Protein AF-A0A7H9BQC8-F1 (afdb_monomer)

Mean predicted aligned error: 9.35 Å

Sequence (101 aa):
MIRAIAILALSASPALANPAVEEVCRDVAAVVYRGVEDGRALSSFETGADWAVGYIPTRPQSEERKMMLSAYMAGYAQGLVGGDAFAAAADFFNTCISEGA

Structure (mmCIF, N/CA/C/O backbone):
data_AF-A0A7H9BQC8-F1
#
_entry.id   AF-A0A7H9BQC8-F1
#
loop_
_atom_site.group_PDB
_atom_site.id
_atom_site.type_symbol
_atom_site.label_atom_id
_atom_site.label_alt_id
_atom_site.label_comp_id
_atom_site.label_asym_id
_atom_site.label_entity_id
_atom_site.label_seq_id
_atom_site.pdbx_PDB_ins_code
_atom_site.Cartn_x
_atom_site.Cartn_y
_atom_site.Cartn_z
_atom_site.occupancy
_atom_site.B_iso_or_equiv
_atom_site.auth_seq_id
_atom_site.auth_comp_id
_atom_site.auth_asym_id
_atom_site.auth_atom_id
_atom_site.pdbx_PDB_model_num
ATOM 1 N N . MET A 1 1 ? 45.681 -6.672 -34.317 1.00 40.09 1 MET A N 1
ATOM 2 C CA . MET A 1 1 ? 45.169 -5.304 -34.079 1.00 40.09 1 MET A CA 1
ATOM 3 C C . MET A 1 1 ? 43.847 -5.430 -33.336 1.00 40.09 1 MET A C 1
ATOM 5 O O . MET A 1 1 ? 42.845 -5.748 -33.956 1.00 40.09 1 MET A O 1
ATOM 9 N N . ILE A 1 2 ? 43.864 -5.315 -32.007 1.00 38.34 2 ILE A N 1
ATOM 10 C CA . ILE A 1 2 ? 42.684 -5.533 -31.157 1.00 38.34 2 ILE A CA 1
ATOM 11 C C . ILE A 1 2 ? 42.070 -4.160 -30.880 1.00 38.34 2 ILE A C 1
ATOM 13 O O . ILE A 1 2 ? 42.681 -3.341 -30.198 1.00 38.34 2 ILE A O 1
ATOM 17 N N . ARG A 1 3 ? 40.897 -3.879 -31.458 1.00 41.78 3 ARG A N 1
ATOM 18 C CA . ARG A 1 3 ? 40.104 -2.697 -31.105 1.00 41.78 3 ARG A CA 1
ATOM 19 C C . ARG A 1 3 ? 39.280 -3.036 -29.868 1.00 41.78 3 ARG A C 1
ATOM 21 O O . ARG A 1 3 ? 38.326 -3.800 -29.949 1.00 41.78 3 ARG A O 1
ATOM 28 N N . ALA A 1 4 ? 39.703 -2.492 -28.734 1.00 46.03 4 ALA A N 1
ATOM 29 C CA . ALA A 1 4 ? 38.977 -2.553 -27.479 1.00 46.03 4 ALA A CA 1
ATOM 30 C C . ALA A 1 4 ? 37.689 -1.724 -27.581 1.00 46.03 4 ALA A C 1
ATOM 32 O O . ALA A 1 4 ? 37.740 -0.516 -27.804 1.00 46.03 4 ALA A O 1
ATOM 33 N N . ILE A 1 5 ? 36.544 -2.375 -27.396 1.00 53.56 5 ILE A N 1
ATOM 34 C CA . ILE A 1 5 ? 35.305 -1.726 -26.972 1.00 53.56 5 ILE A CA 1
ATOM 35 C C . ILE A 1 5 ? 34.867 -2.492 -25.729 1.00 53.56 5 ILE A C 1
ATOM 37 O O . ILE A 1 5 ? 34.256 -3.550 -25.823 1.00 53.56 5 ILE A O 1
ATOM 41 N N . ALA A 1 6 ? 35.247 -1.974 -24.566 1.00 45.44 6 ALA A N 1
ATOM 42 C CA . ALA A 1 6 ? 34.645 -2.344 -23.297 1.00 45.44 6 ALA A CA 1
ATOM 43 C C . ALA A 1 6 ? 33.873 -1.115 -22.813 1.00 45.44 6 ALA A C 1
ATOM 45 O O . ALA A 1 6 ? 34.414 -0.225 -22.165 1.00 45.44 6 ALA A O 1
ATOM 46 N N . ILE A 1 7 ? 32.613 -1.044 -23.237 1.00 57.78 7 ILE A N 1
ATOM 47 C CA . ILE A 1 7 ? 31.570 -0.285 -22.549 1.00 57.78 7 ILE A CA 1
ATOM 48 C C . ILE A 1 7 ? 31.194 -1.142 -21.344 1.00 57.78 7 ILE A C 1
ATOM 50 O O . ILE A 1 7 ? 30.838 -2.291 -21.571 1.00 57.78 7 ILE A O 1
ATOM 54 N N . LEU A 1 8 ? 31.324 -0.615 -20.123 1.00 45.66 8 LEU A N 1
ATOM 55 C CA . LEU A 1 8 ? 30.747 -1.065 -18.838 1.00 45.66 8 LEU A CA 1
ATOM 56 C C . LEU A 1 8 ? 31.549 -0.332 -17.747 1.00 45.66 8 LEU A C 1
ATOM 58 O O . LEU A 1 8 ? 32.771 -0.372 -17.762 1.00 45.66 8 LEU A O 1
ATOM 62 N N . ALA A 1 9 ? 30.995 0.376 -16.780 1.00 44.44 9 ALA A N 1
ATOM 63 C CA . ALA A 1 9 ? 29.628 0.605 -16.376 1.00 44.44 9 ALA A CA 1
ATOM 64 C C . ALA A 1 9 ? 29.618 2.007 -15.752 1.00 44.44 9 ALA A C 1
ATOM 66 O O . ALA A 1 9 ? 30.577 2.386 -15.074 1.00 44.44 9 ALA A O 1
ATOM 67 N N . LEU A 1 10 ? 28.555 2.779 -15.990 1.00 43.66 10 LEU A N 1
ATOM 68 C CA . LEU A 1 10 ? 28.268 3.935 -15.149 1.00 43.66 10 LEU A CA 1
ATOM 69 C C . LEU A 1 10 ? 28.255 3.433 -13.707 1.00 43.66 10 LEU A C 1
ATOM 71 O O . LEU A 1 10 ? 27.510 2.517 -13.363 1.00 43.66 10 LEU A O 1
ATOM 75 N N . SER A 1 11 ? 29.133 4.010 -12.903 1.00 40.03 11 SER A N 1
ATOM 76 C CA . SER A 1 11 ? 29.205 3.850 -11.465 1.00 40.03 11 SER A CA 1
ATOM 77 C C . SER A 1 11 ? 27.880 4.286 -10.842 1.00 40.03 11 SER A C 1
ATOM 79 O O . SER A 1 11 ? 27.732 5.431 -10.420 1.00 40.03 11 SER A O 1
ATOM 81 N N . ALA A 1 12 ? 26.909 3.379 -10.783 1.00 42.69 12 ALA A N 1
ATOM 82 C CA . ALA A 1 12 ? 25.890 3.423 -9.754 1.00 42.69 12 ALA A CA 1
ATOM 83 C C . ALA A 1 12 ? 26.606 3.028 -8.460 1.00 42.69 12 ALA A C 1
ATOM 85 O O . ALA A 1 12 ? 26.701 1.853 -8.107 1.00 42.69 12 ALA A O 1
ATOM 86 N N . SER A 1 13 ? 27.243 4.011 -7.822 1.00 41.94 13 SER A N 1
ATOM 87 C CA . SER A 1 13 ? 27.715 3.863 -6.451 1.00 41.94 13 SER A CA 1
ATOM 88 C C . SER A 1 13 ? 26.535 3.344 -5.631 1.00 41.94 13 SER A C 1
ATOM 90 O O . SER A 1 13 ? 25.466 3.952 -5.715 1.00 41.94 13 SER A O 1
ATOM 92 N N . PRO A 1 14 ? 26.676 2.254 -4.857 1.00 48.72 14 PRO A N 1
ATOM 93 C CA . PRO A 1 14 ? 25.650 1.926 -3.892 1.00 48.72 14 PRO A CA 1
ATOM 94 C C . PRO A 1 14 ? 25.668 3.093 -2.910 1.00 48.72 14 PRO A C 1
ATOM 96 O O . PRO A 1 14 ? 26.645 3.279 -2.179 1.00 48.72 14 PRO A O 1
ATOM 99 N N . ALA A 1 15 ? 24.639 3.940 -2.953 1.00 53.97 15 ALA A N 1
ATOM 100 C CA . ALA A 1 15 ? 24.334 4.789 -1.820 1.00 53.97 15 ALA A CA 1
ATOM 101 C C . ALA A 1 15 ? 24.339 3.843 -0.616 1.00 53.97 15 ALA A C 1
ATOM 103 O O . ALA A 1 15 ? 23.655 2.820 -0.636 1.00 53.97 15 ALA A O 1
ATOM 104 N N . LEU A 1 16 ? 25.230 4.086 0.347 1.00 54.12 16 LEU A N 1
ATOM 105 C CA . LEU A 1 16 ? 25.285 3.313 1.582 1.00 54.12 16 LEU A CA 1
ATOM 106 C C . LEU A 1 16 ? 23.860 3.291 2.130 1.00 54.12 16 LEU A C 1
ATOM 108 O O . LEU A 1 16 ? 23.358 4.346 2.509 1.00 54.12 16 LEU A O 1
ATOM 112 N N . ALA A 1 17 ? 23.202 2.130 2.076 1.00 58.72 17 ALA A N 1
ATOM 113 C CA . ALA A 1 17 ? 21.816 1.986 2.486 1.00 58.72 17 ALA A CA 1
ATOM 114 C C . ALA A 1 17 ? 21.716 2.459 3.937 1.00 58.72 17 ALA A C 1
ATOM 116 O O . ALA A 1 17 ? 22.225 1.807 4.849 1.00 58.72 17 ALA A O 1
ATOM 117 N N . ASN A 1 18 ? 21.154 3.649 4.141 1.00 72.75 18 ASN A N 1
ATOM 118 C CA . ASN A 1 18 ? 20.868 4.151 5.469 1.00 72.75 18 ASN A CA 1
ATOM 119 C C . ASN A 1 18 ? 19.831 3.186 6.070 1.00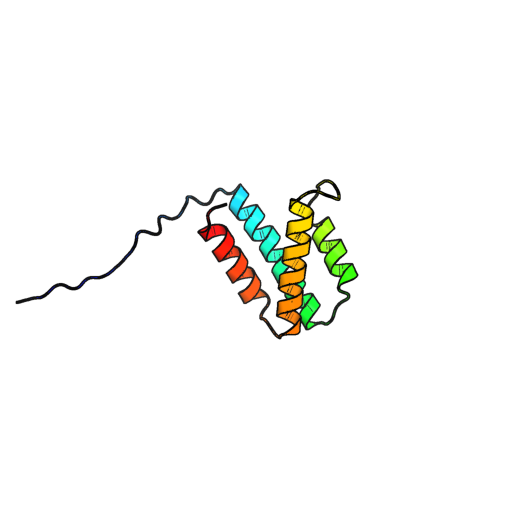 72.75 18 ASN A C 1
ATOM 121 O O . ASN A 1 18 ? 18.750 3.060 5.497 1.00 72.75 18 ASN A O 1
ATOM 125 N N . PRO A 1 19 ? 20.115 2.484 7.182 1.00 79.75 19 PRO A N 1
ATOM 126 C CA . PRO A 1 19 ? 19.199 1.469 7.703 1.00 79.75 19 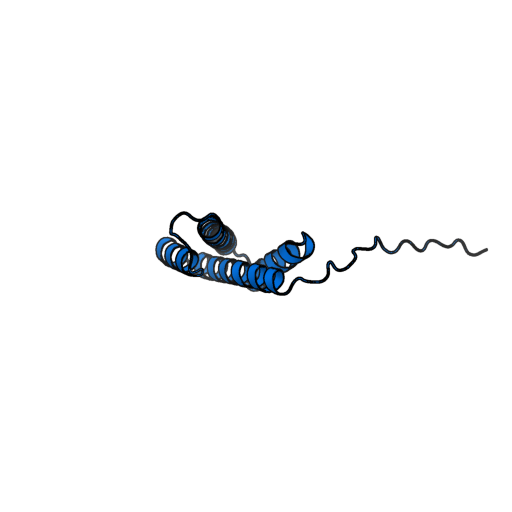PRO A CA 1
ATOM 127 C C . PRO A 1 19 ? 17.790 2.007 7.984 1.00 79.75 19 PRO A C 1
ATOM 129 O O . PRO A 1 19 ? 16.813 1.294 7.785 1.00 79.75 19 PRO A O 1
ATOM 132 N N . ALA A 1 20 ? 17.679 3.283 8.372 1.00 79.81 20 ALA A N 1
ATOM 133 C CA . ALA A 1 20 ? 16.388 3.938 8.578 1.00 79.81 20 ALA A CA 1
ATOM 134 C C . ALA A 1 20 ? 15.612 4.132 7.263 1.00 79.81 20 ALA A C 1
ATOM 136 O O . ALA A 1 20 ? 14.391 4.025 7.233 1.00 79.81 20 ALA A O 1
ATOM 137 N N . VAL A 1 21 ? 16.320 4.391 6.163 1.00 82.38 21 VAL A N 1
ATOM 138 C CA . VAL A 1 21 ? 15.736 4.493 4.820 1.00 82.38 21 VAL A CA 1
ATOM 139 C C . VAL A 1 21 ? 15.260 3.130 4.341 1.00 82.38 21 VAL A C 1
ATOM 141 O O . VAL A 1 21 ? 14.162 3.016 3.805 1.00 82.38 21 VAL A O 1
ATOM 144 N N . GLU A 1 22 ? 16.054 2.085 4.574 1.00 87.81 22 GLU A N 1
ATOM 145 C CA . GLU A 1 22 ? 15.666 0.726 4.205 1.00 87.81 22 GLU A CA 1
ATOM 146 C C . GLU A 1 22 ? 14.394 0.274 4.926 1.00 87.81 22 GLU A C 1
ATOM 148 O O . GLU A 1 22 ? 13.516 -0.321 4.300 1.00 87.81 22 GLU A O 1
ATOM 153 N N . GLU A 1 23 ? 14.272 0.590 6.216 1.00 87.19 23 GLU A N 1
ATOM 154 C CA . GLU A 1 23 ? 13.077 0.302 7.008 1.00 87.19 23 GLU A CA 1
ATOM 155 C C . GLU A 1 23 ? 11.840 0.999 6.426 1.00 87.19 23 GLU A C 1
ATOM 157 O O . GLU A 1 23 ? 10.845 0.335 6.139 1.00 87.19 23 GLU A O 1
ATOM 162 N N . VAL A 1 24 ? 11.936 2.299 6.121 1.00 86.69 24 VAL A N 1
ATOM 163 C CA . VAL A 1 24 ? 10.837 3.053 5.496 1.00 86.69 24 VAL A CA 1
ATOM 164 C C . VAL A 1 24 ? 10.469 2.478 4.126 1.00 86.69 24 VAL A C 1
ATOM 166 O O . VAL A 1 24 ? 9.293 2.238 3.856 1.00 86.69 24 VAL A O 1
ATOM 169 N N . CYS A 1 25 ? 11.450 2.206 3.262 1.00 90.75 25 CYS A N 1
ATOM 170 C CA . CYS A 1 25 ? 11.190 1.624 1.944 1.00 90.75 25 CYS A CA 1
ATOM 171 C C . CYS A 1 25 ? 10.510 0.251 2.053 1.00 90.75 25 CYS A C 1
ATOM 173 O O . CYS A 1 25 ? 9.619 -0.065 1.262 1.00 90.75 25 CYS A O 1
ATOM 175 N N . ARG A 1 26 ? 10.910 -0.568 3.032 1.00 91.94 26 ARG A N 1
ATOM 176 C CA . ARG A 1 26 ? 10.326 -1.891 3.288 1.00 91.94 26 ARG A CA 1
ATOM 177 C C . ARG A 1 26 ? 8.887 -1.789 3.785 1.00 91.94 26 ARG A C 1
ATOM 179 O O . ARG A 1 26 ? 8.035 -2.537 3.312 1.00 91.94 26 ARG A O 1
ATOM 186 N N . ASP A 1 27 ? 8.619 -0.858 4.690 1.00 91.25 27 ASP A N 1
ATOM 187 C CA . ASP A 1 27 ? 7.287 -0.609 5.232 1.00 91.25 27 ASP A CA 1
ATOM 188 C C . ASP A 1 27 ? 6.310 -0.146 4.153 1.00 91.25 27 ASP A C 1
ATOM 190 O O . ASP A 1 27 ? 5.227 -0.714 3.999 1.00 91.25 27 ASP A O 1
ATOM 194 N N . VAL A 1 28 ? 6.712 0.824 3.331 1.00 92.56 28 VAL A N 1
ATOM 195 C CA . VAL A 1 28 ? 5.864 1.298 2.233 1.00 92.56 28 VAL A CA 1
ATOM 196 C C . VAL A 1 28 ? 5.663 0.196 1.183 1.00 92.56 28 VAL A C 1
ATOM 198 O O . VAL A 1 28 ? 4.543 0.002 0.708 1.00 92.56 28 VAL A O 1
ATOM 201 N N . ALA A 1 29 ? 6.695 -0.596 0.870 1.00 95.38 29 ALA A N 1
ATOM 202 C CA . ALA A 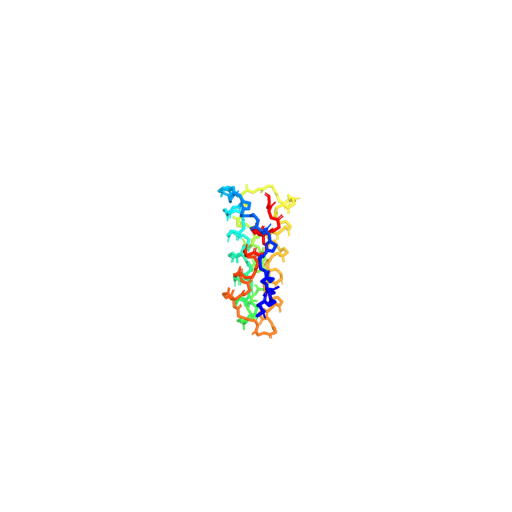1 29 ? 6.565 -1.746 -0.027 1.00 95.38 29 ALA A CA 1
ATOM 203 C C . ALA A 1 29 ? 5.589 -2.811 0.509 1.00 95.38 29 ALA A C 1
ATOM 205 O O . ALA A 1 29 ? 4.832 -3.395 -0.268 1.00 95.38 29 ALA A O 1
ATOM 206 N N . ALA A 1 30 ? 5.548 -3.042 1.825 1.00 95.62 30 ALA A N 1
ATOM 207 C CA . ALA A 1 30 ? 4.572 -3.939 2.445 1.00 95.62 30 ALA A CA 1
ATOM 208 C C . ALA A 1 30 ? 3.133 -3.4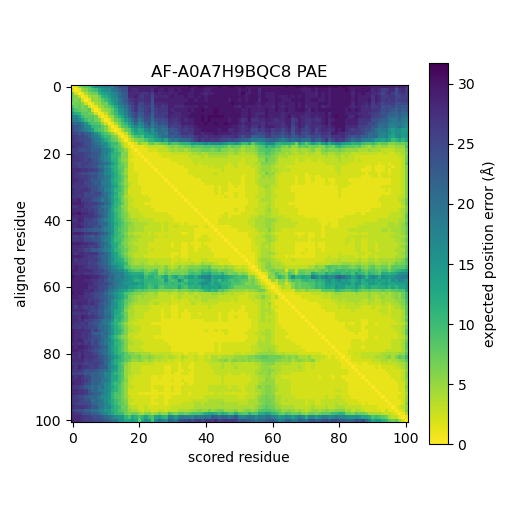12 2.302 1.00 95.62 30 ALA A C 1
ATOM 210 O O . ALA A 1 30 ? 2.201 -4.188 2.069 1.00 95.62 30 ALA A O 1
ATOM 211 N N . VAL A 1 31 ? 2.949 -2.093 2.377 1.00 97.19 31 VAL A N 1
ATOM 212 C CA . VAL A 1 31 ? 1.654 -1.447 2.131 1.00 97.19 31 VAL A CA 1
ATOM 213 C C . VAL A 1 31 ? 1.232 -1.575 0.661 1.00 97.19 31 VAL A C 1
ATOM 215 O O . VAL A 1 31 ? 0.073 -1.903 0.397 1.00 97.19 31 VAL A O 1
ATOM 218 N N . VAL A 1 32 ? 2.158 -1.413 -0.294 1.00 97.94 32 VAL A N 1
ATOM 219 C CA . VAL A 1 32 ? 1.902 -1.681 -1.725 1.00 97.94 32 VAL A CA 1
ATOM 220 C C . VAL A 1 32 ? 1.496 -3.139 -1.937 1.00 97.94 32 VAL A C 1
ATOM 222 O O . VAL A 1 32 ? 0.461 -3.392 -2.552 1.00 97.94 32 VAL A O 1
ATOM 225 N N . TYR A 1 33 ? 2.266 -4.089 -1.393 1.00 98.19 33 TYR A N 1
ATOM 226 C CA . TYR A 1 33 ? 1.976 -5.525 -1.479 1.00 98.19 33 TYR A CA 1
ATOM 227 C C . TYR A 1 33 ? 0.543 -5.822 -1.039 1.00 98.19 33 TYR A C 1
ATOM 229 O O . TYR A 1 33 ? -0.225 -6.463 -1.760 1.00 98.19 33 TYR A O 1
ATOM 237 N N . ARG A 1 34 ? 0.172 -5.313 0.141 1.00 97.88 34 ARG A N 1
ATOM 238 C CA . ARG A 1 34 ? -1.165 -5.510 0.691 1.00 97.88 34 ARG 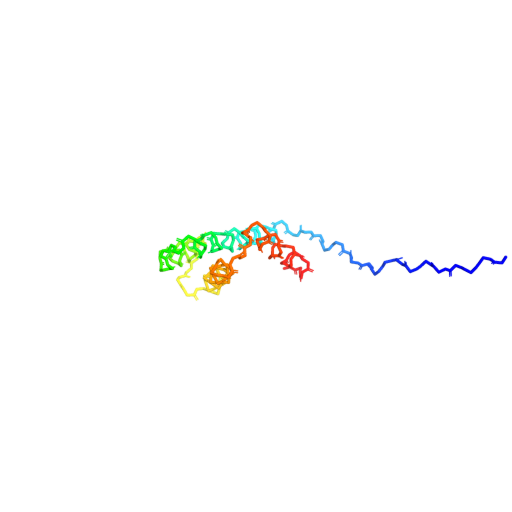A CA 1
ATOM 239 C C . ARG A 1 34 ? -2.237 -4.891 -0.200 1.00 97.88 34 ARG A C 1
ATOM 241 O O . ARG A 1 34 ? -3.241 -5.547 -0.457 1.00 97.88 34 ARG A O 1
ATOM 248 N N . GLY A 1 35 ? -1.999 -3.682 -0.708 1.00 98.31 35 GLY A N 1
ATOM 249 C CA . GLY A 1 35 ? -2.879 -3.037 -1.677 1.00 98.31 35 GLY A CA 1
ATOM 250 C C . GLY A 1 35 ? -3.145 -3.929 -2.887 1.00 98.31 35 GLY A C 1
ATOM 251 O O . GLY A 1 35 ? -4.303 -4.141 -3.231 1.00 98.31 35 GLY A O 1
ATOM 252 N N . VAL A 1 36 ? -2.105 -4.508 -3.497 1.00 98.69 36 VAL A N 1
ATOM 253 C CA . VAL A 1 36 ? -2.261 -5.397 -4.664 1.00 98.69 36 VAL A CA 1
ATOM 254 C C . VAL A 1 36 ? -3.115 -6.616 -4.331 1.00 98.69 36 VAL A C 1
ATOM 256 O O . VAL A 1 36 ? -4.046 -6.922 -5.075 1.00 98.69 36 VAL A O 1
ATOM 259 N N . GLU A 1 37 ? -2.841 -7.295 -3.217 1.00 98.50 37 GLU A N 1
ATOM 260 C CA . GLU A 1 37 ? -3.624 -8.463 -2.796 1.00 98.50 37 GLU A CA 1
ATOM 261 C C . GLU A 1 37 ? -5.098 -8.105 -2.552 1.00 98.50 37 GLU A C 1
ATOM 263 O O . GLU A 1 37 ? -5.992 -8.804 -3.035 1.00 98.50 37 GLU A O 1
ATOM 268 N N . ASP A 1 38 ? -5.363 -6.974 -1.894 1.00 98.38 38 ASP A N 1
ATOM 269 C CA . ASP A 1 38 ? -6.723 -6.490 -1.654 1.00 98.38 38 ASP A CA 1
ATOM 270 C C . ASP A 1 38 ? -7.435 -6.109 -2.966 1.00 98.38 38 ASP A C 1
ATOM 272 O O . ASP A 1 38 ? -8.597 -6.471 -3.162 1.00 98.38 38 ASP A O 1
ATOM 276 N N . GLY A 1 39 ? -6.740 -5.464 -3.908 1.00 98.38 39 GLY A N 1
ATOM 277 C CA . GLY A 1 39 ? -7.277 -5.128 -5.229 1.00 98.38 39 GLY A CA 1
ATOM 278 C C . GLY A 1 39 ? -7.610 -6.364 -6.069 1.00 98.38 39 GLY A C 1
ATOM 279 O O . GLY A 1 39 ? -8.665 -6.417 -6.699 1.00 98.38 39 GLY A O 1
ATOM 280 N N . ARG A 1 40 ? -6.755 -7.395 -6.035 1.00 97.81 40 ARG A N 1
ATOM 281 C CA . ARG A 1 40 ? -6.995 -8.678 -6.725 1.00 97.81 40 ARG A CA 1
ATOM 282 C C . ARG A 1 40 ? -8.185 -9.431 -6.145 1.00 97.81 40 ARG A C 1
ATOM 284 O O . ARG A 1 40 ? -8.949 -10.040 -6.890 1.00 97.81 40 ARG A O 1
ATOM 291 N N . ALA A 1 41 ? -8.321 -9.410 -4.823 1.00 97.56 41 ALA A N 1
ATOM 292 C CA . ALA A 1 41 ? -9.410 -10.069 -4.115 1.00 97.56 41 ALA A CA 1
ATOM 293 C C . ALA A 1 41 ? -10.726 -9.272 -4.152 1.00 97.56 41 ALA A C 1
ATOM 295 O O . ALA A 1 41 ? -11.752 -9.793 -3.716 1.00 97.56 41 ALA A O 1
ATOM 296 N N . LEU A 1 42 ? -10.707 -8.032 -4.664 1.00 97.19 42 LEU A N 1
ATOM 297 C CA . LEU A 1 42 ? -11.810 -7.071 -4.554 1.00 97.19 42 LEU A CA 1
ATOM 298 C C . LEU A 1 42 ? -12.254 -6.875 -3.093 1.00 97.19 42 LEU A C 1
ATOM 300 O O . LEU A 1 42 ? -13.444 -6.750 -2.793 1.00 97.19 42 LEU A O 1
ATOM 304 N N . SER A 1 43 ? -11.281 -6.871 -2.179 1.00 98.00 43 SER A N 1
ATOM 305 C CA . SER A 1 43 ? -11.479 -6.558 -0.766 1.00 98.00 43 SER A CA 1
ATOM 306 C C . SER A 1 43 ? -11.997 -5.127 -0.591 1.00 98.00 43 SER A C 1
ATOM 308 O O . SER A 1 43 ? -11.825 -4.266 -1.450 1.00 98.00 43 SER A O 1
ATOM 310 N N . SER A 1 44 ? -12.610 -4.838 0.560 1.00 97.56 44 SER A N 1
ATOM 311 C CA . SER A 1 44 ? -13.047 -3.477 0.895 1.00 97.56 44 SER A CA 1
ATOM 312 C C . SER A 1 44 ? -11.878 -2.488 0.840 1.00 97.56 44 SER A C 1
ATOM 314 O O . SER A 1 44 ? -10.958 -2.556 1.660 1.00 97.56 44 SER A O 1
ATOM 316 N N . PHE A 1 45 ? -11.948 -1.536 -0.095 1.00 96.62 45 PHE A N 1
ATOM 317 C CA . PHE A 1 45 ? -10.944 -0.484 -0.222 1.00 96.62 45 PHE A CA 1
ATOM 318 C C . PHE A 1 45 ? -10.835 0.349 1.062 1.00 96.62 45 PHE A C 1
ATOM 320 O O . PHE A 1 45 ? -9.726 0.604 1.519 1.00 96.62 45 PHE A O 1
ATOM 327 N N . GLU A 1 46 ? -11.970 0.728 1.658 1.00 96.75 46 GLU A N 1
ATOM 328 C CA . GLU A 1 46 ? -12.032 1.553 2.873 1.00 96.75 46 GLU A CA 1
ATOM 329 C C . GLU A 1 46 ? -11.323 0.871 4.049 1.00 96.75 46 GLU A C 1
ATOM 331 O O . GLU A 1 46 ? -10.489 1.478 4.713 1.00 96.75 46 GLU A O 1
ATOM 336 N N . THR A 1 47 ? -11.558 -0.430 4.240 1.00 95.81 47 THR A N 1
ATOM 337 C CA . THR A 1 47 ? -10.928 -1.199 5.322 1.00 95.81 47 THR A CA 1
ATOM 338 C C . THR A 1 47 ? -9.410 -1.289 5.162 1.00 95.81 47 THR A C 1
ATOM 340 O O . THR A 1 47 ? -8.680 -1.155 6.144 1.00 95.81 47 THR A O 1
ATOM 343 N N . GLY A 1 48 ? -8.914 -1.512 3.942 1.00 95.94 48 GLY A N 1
ATOM 344 C CA . GLY A 1 48 ? -7.470 -1.539 3.699 1.00 95.94 48 GLY A CA 1
ATOM 345 C C . GLY A 1 48 ? -6.829 -0.146 3.747 1.00 95.94 48 GLY A C 1
ATOM 346 O O . GLY A 1 48 ? -5.709 -0.010 4.236 1.00 95.94 48 GLY A O 1
ATOM 347 N N . ALA A 1 49 ? -7.552 0.903 3.344 1.00 94.56 49 ALA A N 1
ATOM 348 C CA . ALA A 1 49 ? -7.104 2.288 3.471 1.00 94.56 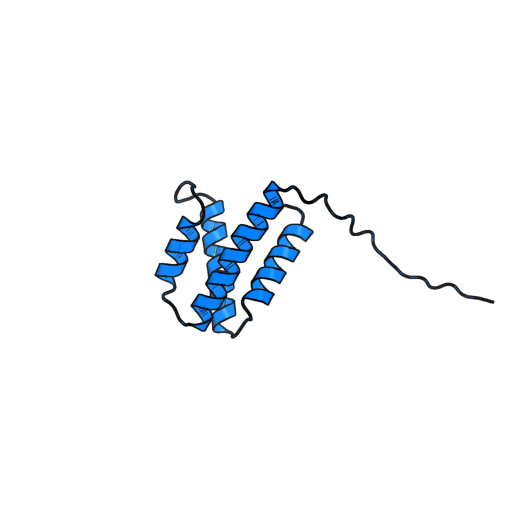49 ALA A CA 1
ATOM 349 C C . ALA A 1 49 ? -6.945 2.698 4.945 1.00 94.56 49 ALA A C 1
ATOM 351 O O . ALA A 1 49 ? -5.917 3.271 5.313 1.00 94.56 49 ALA A O 1
ATOM 352 N N . ASP A 1 50 ? -7.905 2.342 5.803 1.00 93.81 50 ASP A N 1
ATOM 353 C CA . ASP A 1 50 ? -7.820 2.569 7.249 1.00 93.81 50 ASP A CA 1
ATOM 354 C C . ASP A 1 50 ? -6.638 1.820 7.876 1.00 93.81 50 ASP A C 1
ATOM 356 O O . ASP A 1 50 ? -5.906 2.378 8.700 1.00 93.81 50 ASP A O 1
ATOM 360 N N . TRP A 1 51 ? -6.406 0.572 7.451 1.00 94.12 51 TRP A N 1
ATOM 361 C CA . TRP A 1 51 ? -5.232 -0.198 7.862 1.00 94.12 51 TRP A CA 1
ATOM 362 C C . TRP A 1 51 ? -3.925 0.494 7.451 1.00 94.12 51 TRP A C 1
ATOM 364 O O . TRP A 1 51 ? -3.047 0.671 8.295 1.00 94.12 51 TRP A O 1
ATOM 374 N N . ALA A 1 52 ? -3.807 0.934 6.195 1.00 93.31 52 ALA A N 1
ATOM 375 C CA . ALA A 1 52 ? -2.600 1.579 5.679 1.00 93.31 52 ALA A CA 1
ATOM 376 C C . ALA A 1 52 ? -2.291 2.882 6.431 1.00 93.31 52 ALA A C 1
ATOM 378 O O . ALA A 1 52 ? -1.154 3.135 6.824 1.00 93.31 52 ALA A O 1
ATOM 379 N N . VAL A 1 53 ? -3.317 3.689 6.707 1.00 90.38 53 VAL A N 1
ATOM 380 C CA . VAL A 1 53 ? -3.190 4.920 7.498 1.00 90.38 53 VAL A CA 1
ATOM 381 C C . VAL A 1 53 ? -2.814 4.628 8.960 1.00 90.38 53 VAL A C 1
ATOM 383 O O . VAL A 1 53 ? -2.150 5.446 9.600 1.00 90.38 53 VAL A O 1
ATOM 386 N N . GLY A 1 54 ? -3.230 3.480 9.501 1.00 87.62 54 GLY A N 1
ATOM 387 C CA . GLY A 1 54 ? -2.863 3.006 10.837 1.00 87.62 54 GLY A CA 1
ATOM 388 C C . GLY A 1 54 ? -1.498 2.316 10.924 1.00 87.62 54 GLY A C 1
ATOM 389 O O . GLY A 1 54 ? -1.031 2.075 12.036 1.00 87.62 54 GLY A O 1
ATOM 390 N N . TYR A 1 55 ? -0.855 2.020 9.789 1.00 84.75 55 TYR A N 1
ATOM 391 C CA . TYR A 1 55 ? 0.408 1.278 9.727 1.00 84.75 55 TYR A CA 1
ATOM 392 C C . TYR A 1 55 ? 1.571 2.036 10.387 1.00 84.75 55 TYR A C 1
ATOM 394 O O . TYR A 1 55 ? 2.484 1.422 10.932 1.00 84.75 55 TYR A O 1
ATOM 402 N N . ILE A 1 56 ? 1.501 3.372 10.415 1.00 76.25 56 ILE A N 1
ATOM 403 C CA . ILE A 1 56 ? 2.485 4.229 11.085 1.00 76.25 56 ILE A CA 1
ATOM 404 C C . ILE A 1 56 ? 1.888 4.981 12.288 1.00 76.25 56 ILE A C 1
ATOM 406 O O . ILE A 1 56 ? 0.804 5.574 12.201 1.00 76.25 56 ILE A O 1
ATOM 410 N N . PRO A 1 57 ? 2.601 5.046 13.427 1.00 67.69 57 PRO A N 1
ATOM 411 C CA . PRO A 1 57 ? 2.133 5.745 14.618 1.00 67.69 57 PRO A CA 1
ATOM 412 C C . PRO A 1 57 ? 2.427 7.256 14.538 1.00 67.69 57 PRO A C 1
ATOM 414 O O . PRO A 1 57 ? 3.248 7.788 15.280 1.00 67.69 57 PRO A O 1
ATOM 417 N N . THR A 1 58 ? 1.748 7.977 13.639 1.00 74.56 58 THR A N 1
ATOM 418 C CA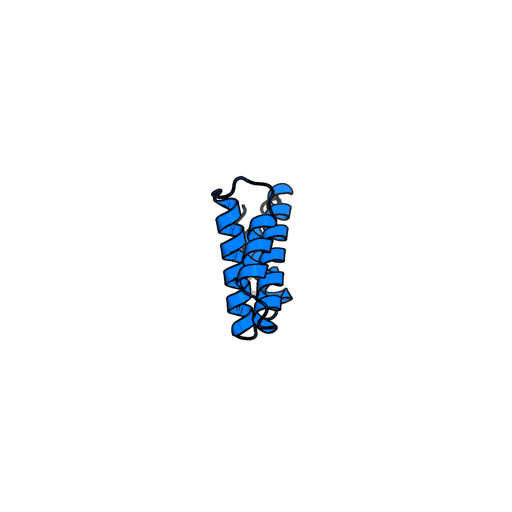 . THR A 1 58 ? 1.890 9.442 13.470 1.00 74.56 58 THR A CA 1
ATOM 419 C C . THR A 1 58 ? 0.557 10.188 13.635 1.00 74.56 58 THR A C 1
ATOM 421 O O . THR A 1 58 ? -0.495 9.576 13.838 1.00 74.56 58 THR A O 1
ATOM 424 N N . ARG A 1 59 ? 0.565 11.532 13.577 1.00 72.31 59 ARG A N 1
ATOM 425 C CA . ARG A 1 59 ? -0.660 12.359 13.650 1.00 72.31 59 ARG A CA 1
ATOM 426 C C . ARG A 1 59 ? -1.565 12.123 12.426 1.00 72.31 59 ARG A C 1
ATOM 428 O O . ARG A 1 59 ? -1.031 11.980 11.334 1.00 72.31 59 ARG A O 1
ATOM 435 N N . PRO A 1 60 ? -2.906 12.210 12.550 1.00 65.06 60 PRO A N 1
ATOM 436 C CA . PRO A 1 60 ? -3.859 11.867 11.480 1.00 65.06 60 PRO A CA 1
ATOM 437 C C . PRO A 1 60 ? -3.678 12.568 10.123 1.00 65.06 60 PRO A C 1
ATOM 439 O O . PRO A 1 60 ? -4.109 12.028 9.114 1.00 65.06 60 PRO A O 1
ATOM 442 N N . GLN A 1 61 ? -3.057 13.749 10.082 1.00 74.19 61 GLN A N 1
ATOM 443 C CA . GLN A 1 61 ? -2.877 14.548 8.858 1.00 74.19 61 GLN A CA 1
ATOM 444 C C . GLN A 1 61 ? -1.411 14.653 8.412 1.00 74.19 61 GLN A C 1
ATOM 446 O O . GLN A 1 61 ? -1.070 15.548 7.641 1.00 74.19 61 GLN A O 1
ATOM 451 N N . SER A 1 62 ? -0.533 13.793 8.935 1.00 86.56 62 SER A N 1
ATOM 452 C CA . SER A 1 62 ? 0.887 13.840 8.593 1.00 86.56 62 SER A CA 1
ATOM 453 C C . SER A 1 62 ? 1.126 13.403 7.142 1.00 86.56 62 SER A C 1
ATOM 455 O O . SER A 1 62 ? 0.360 12.606 6.590 1.00 86.56 62 SER A O 1
ATOM 457 N N . GLU A 1 63 ? 2.174 13.937 6.514 1.00 87.56 63 GLU A N 1
ATOM 458 C CA . GLU A 1 63 ? 2.540 13.576 5.137 1.00 87.56 63 GLU A CA 1
ATOM 459 C C . GLU A 1 63 ? 2.833 12.077 5.013 1.00 87.56 63 GLU A C 1
ATOM 461 O O . GLU A 1 63 ? 2.475 11.451 4.019 1.00 87.56 63 GLU A O 1
ATOM 466 N N . GLU A 1 64 ? 3.362 11.460 6.066 1.00 84.62 64 GLU A N 1
ATOM 467 C CA . GLU A 1 64 ? 3.630 10.027 6.112 1.00 84.62 64 GLU A CA 1
ATOM 468 C C . GLU A 1 64 ? 2.336 9.199 6.010 1.00 84.62 64 GLU A C 1
ATOM 470 O O . GLU A 1 64 ? 2.309 8.184 5.317 1.00 84.62 64 GLU A O 1
ATOM 475 N N . ARG A 1 65 ? 1.220 9.632 6.623 1.00 86.50 65 ARG A N 1
ATOM 476 C CA . ARG A 1 65 ? -0.065 8.911 6.487 1.00 86.50 65 ARG A CA 1
ATOM 477 C C . ARG A 1 65 ? -0.618 9.022 5.076 1.00 86.50 65 ARG A C 1
ATOM 479 O O . ARG A 1 65 ? -1.160 8.052 4.553 1.00 86.50 65 ARG A O 1
ATOM 486 N N . LYS A 1 66 ? -0.471 10.195 4.453 1.00 89.25 66 LYS A N 1
ATOM 487 C CA . LYS A 1 66 ? -0.857 10.400 3.049 1.00 89.25 66 LYS A CA 1
ATOM 488 C C . LYS A 1 66 ? -0.013 9.529 2.125 1.00 89.25 66 LYS A C 1
ATOM 490 O O . LYS A 1 66 ? -0.553 8.966 1.177 1.00 89.25 66 LYS A O 1
ATOM 495 N N . MET A 1 67 ? 1.276 9.382 2.424 1.00 90.06 67 MET A N 1
ATOM 496 C CA . MET A 1 67 ? 2.179 8.494 1.699 1.00 90.06 67 MET A CA 1
ATOM 497 C C . MET A 1 67 ? 1.737 7.033 1.821 1.00 90.06 67 MET A C 1
ATOM 499 O O . MET A 1 67 ? 1.586 6.377 0.795 1.00 90.06 67 MET A O 1
ATOM 503 N N . MET A 1 68 ? 1.430 6.550 3.030 1.00 93.00 68 MET A N 1
ATOM 504 C CA . MET A 1 68 ? 0.932 5.180 3.222 1.00 93.00 68 MET A CA 1
ATOM 505 C C . MET A 1 68 ? -0.397 4.939 2.500 1.00 93.00 68 MET A C 1
ATOM 507 O O . MET A 1 68 ? -0.548 3.936 1.804 1.00 93.00 68 MET A O 1
ATOM 511 N N . LEU A 1 69 ? -1.341 5.882 2.579 1.00 94.69 69 LEU A N 1
ATOM 512 C CA . LEU A 1 69 ? -2.590 5.792 1.821 1.00 94.69 69 LEU A CA 1
ATOM 513 C C . LEU A 1 69 ? -2.335 5.751 0.307 1.00 94.69 69 LEU A C 1
ATOM 515 O O . LEU A 1 69 ? -2.936 4.947 -0.400 1.00 94.69 69 LEU A O 1
ATOM 519 N N . SER A 1 70 ? -1.422 6.586 -0.189 1.00 95.19 70 SER A N 1
ATOM 520 C CA . SER A 1 70 ? -1.072 6.637 -1.613 1.00 95.19 70 SER A CA 1
ATOM 521 C C . SER A 1 70 ? -0.417 5.337 -2.084 1.00 95.19 70 SER A C 1
ATOM 523 O O . SER A 1 70 ? -0.755 4.835 -3.154 1.00 95.19 70 SER A O 1
ATOM 525 N N . ALA A 1 71 ? 0.470 4.756 -1.273 1.00 96.06 71 ALA A N 1
ATOM 526 C CA . ALA A 1 71 ? 1.101 3.469 -1.546 1.00 96.06 71 ALA A CA 1
ATOM 527 C C . ALA A 1 71 ? 0.068 2.335 -1.607 1.00 96.06 71 ALA A C 1
ATOM 529 O O . ALA A 1 71 ? 0.064 1.547 -2.555 1.00 96.06 71 ALA A O 1
ATOM 530 N N . TYR A 1 72 ? -0.867 2.305 -0.653 1.00 97.94 72 TYR A N 1
ATOM 531 C CA . TYR A 1 72 ? -1.971 1.346 -0.659 1.00 97.94 72 TYR A CA 1
ATOM 532 C C . TYR A 1 72 ? -2.845 1.507 -1.908 1.00 97.94 72 TYR A C 1
ATOM 534 O O . TYR A 1 72 ? -3.139 0.524 -2.584 1.00 97.94 72 TYR A O 1
ATOM 542 N N . MET A 1 73 ? -3.211 2.744 -2.262 1.00 98.00 73 MET A N 1
ATOM 543 C CA . MET A 1 73 ? -3.994 3.050 -3.464 1.00 98.00 73 MET A CA 1
ATOM 544 C C . MET A 1 73 ? -3.303 2.593 -4.748 1.00 98.00 73 MET A C 1
ATOM 546 O O . MET A 1 73 ? -3.956 2.016 -5.618 1.00 98.00 73 MET A O 1
ATOM 550 N N . ALA A 1 74 ? -1.996 2.834 -4.865 1.00 97.44 74 ALA A N 1
ATOM 551 C CA . ALA A 1 74 ? -1.207 2.402 -6.010 1.00 97.44 74 ALA A CA 1
ATOM 552 C C . ALA A 1 74 ? -1.194 0.871 -6.130 1.00 97.44 74 ALA A C 1
ATOM 554 O O . ALA A 1 74 ? -1.465 0.339 -7.208 1.00 97.44 74 ALA A O 1
ATOM 555 N N . GLY A 1 75 ? -0.968 0.166 -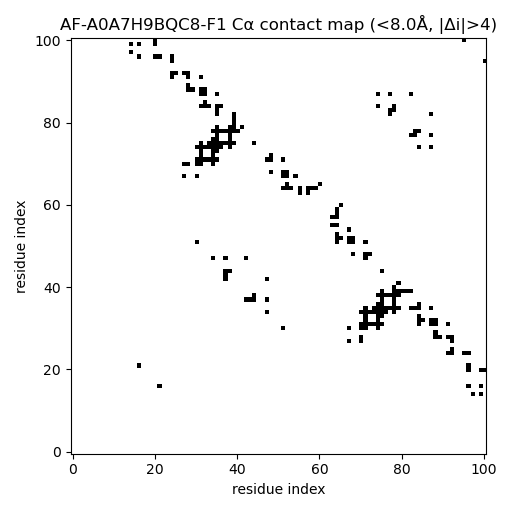5.016 1.00 98.25 75 GLY A N 1
ATOM 556 C CA . GLY A 1 75 ? -1.053 -1.291 -4.967 1.00 98.25 75 GLY A CA 1
ATOM 557 C C . GLY A 1 75 ? -2.444 -1.798 -5.348 1.00 98.25 75 GLY A C 1
ATOM 558 O O . GLY A 1 75 ? -2.577 -2.629 -6.241 1.00 98.25 75 GLY A O 1
ATOM 559 N N . TYR A 1 76 ? -3.500 -1.247 -4.748 1.00 98.62 76 TYR A N 1
ATOM 560 C CA . TYR A 1 76 ? -4.883 -1.639 -5.031 1.00 98.62 76 TYR A CA 1
ATOM 561 C C . TYR A 1 76 ? -5.233 -1.482 -6.511 1.00 98.62 76 TYR A C 1
ATOM 563 O O . TYR A 1 76 ? -5.769 -2.405 -7.124 1.00 98.62 76 TYR A O 1
ATOM 571 N N . ALA A 1 77 ? -4.860 -0.353 -7.118 1.00 98.12 77 ALA A N 1
ATOM 572 C CA . ALA A 1 77 ? -5.048 -0.123 -8.546 1.00 98.12 77 ALA A CA 1
ATOM 573 C C . ALA A 1 77 ? -4.292 -1.145 -9.412 1.00 98.12 77 ALA A C 1
ATOM 575 O O . ALA A 1 77 ? -4.847 -1.635 -10.396 1.00 98.12 77 ALA A O 1
ATOM 576 N N . GLN A 1 78 ? -3.062 -1.512 -9.038 1.00 97.81 78 GLN A N 1
ATOM 577 C CA . GLN A 1 78 ? -2.330 -2.582 -9.718 1.00 97.81 78 GLN A CA 1
ATOM 578 C C . GLN A 1 78 ? -3.015 -3.947 -9.560 1.00 97.81 78 GLN A C 1
ATOM 580 O O . GLN A 1 78 ? -3.099 -4.704 -10.527 1.00 97.81 78 GLN A O 1
ATOM 585 N N . GLY A 1 79 ? -3.565 -4.250 -8.383 1.00 97.94 79 GLY A N 1
ATOM 586 C CA . GLY A 1 79 ? -4.321 -5.479 -8.148 1.00 97.94 79 GLY A CA 1
ATOM 587 C C . GLY A 1 79 ? -5.561 -5.599 -9.034 1.00 97.94 79 GLY A C 1
ATOM 588 O O . GLY A 1 79 ? -5.800 -6.660 -9.611 1.00 97.94 79 GLY A O 1
ATOM 589 N N . LEU A 1 80 ? -6.290 -4.494 -9.235 1.00 97.75 80 LEU A N 1
ATOM 590 C CA . LEU A 1 80 ? -7.461 -4.440 -10.123 1.00 97.75 80 LEU A CA 1
ATOM 591 C C . LEU A 1 80 ? -7.137 -4.779 -11.586 1.00 97.75 80 LEU A C 1
ATOM 593 O O . LEU A 1 80 ? -8.003 -5.279 -12.302 1.00 97.75 80 LEU A O 1
ATOM 597 N N . VAL A 1 81 ? -5.909 -4.513 -12.038 1.00 97.00 81 VAL A N 1
ATOM 598 C CA . VAL A 1 81 ? -5.455 -4.818 -13.408 1.00 97.00 81 VAL A CA 1
ATOM 599 C C . VAL A 1 81 ? -4.650 -6.120 -13.501 1.00 97.00 81 VAL A C 1
ATOM 601 O O . VAL A 1 81 ? -4.080 -6.413 -14.550 1.00 97.00 81 VAL A O 1
ATOM 604 N N . GLY A 1 82 ? -4.621 -6.922 -12.431 1.00 94.50 82 GLY A N 1
ATOM 605 C CA . GLY A 1 82 ? -3.967 -8.233 -12.406 1.00 94.50 82 GLY A CA 1
ATOM 606 C C . GLY A 1 82 ? -2.457 -8.199 -12.153 1.00 94.50 82 GLY A C 1
ATOM 607 O O . GLY A 1 82 ? -1.760 -9.128 -12.557 1.00 94.50 82 GLY A O 1
ATOM 608 N N . GLY A 1 83 ? -1.945 -7.146 -11.510 1.00 93.94 83 GLY A N 1
ATOM 609 C CA . GLY A 1 83 ? -0.542 -7.047 -11.103 1.00 93.94 83 GLY A CA 1
ATOM 610 C C . GLY A 1 83 ? -0.130 -8.123 -10.091 1.00 93.94 83 GLY A C 1
ATOM 611 O O . GLY A 1 83 ? -0.943 -8.595 -9.296 1.00 93.94 83 GLY A O 1
ATOM 612 N N . ASP A 1 84 ? 1.147 -8.505 -10.115 1.00 96.88 84 ASP A N 1
ATOM 613 C CA . ASP A 1 84 ? 1.734 -9.418 -9.132 1.00 96.88 84 ASP A CA 1
ATOM 614 C C . ASP A 1 84 ? 2.196 -8.643 -7.891 1.00 96.88 84 ASP A C 1
ATOM 616 O O . ASP A 1 84 ? 2.976 -7.695 -7.996 1.00 96.88 84 ASP A O 1
ATOM 620 N N . ALA A 1 85 ? 1.715 -9.045 -6.712 1.00 95.12 85 ALA A N 1
ATOM 621 C CA . ALA A 1 85 ? 1.954 -8.311 -5.472 1.00 95.12 85 ALA A CA 1
ATOM 622 C C . ALA A 1 85 ? 3.434 -8.272 -5.080 1.00 95.12 85 ALA A C 1
ATOM 624 O O . ALA A 1 85 ? 3.923 -7.244 -4.610 1.00 95.12 85 ALA A O 1
ATOM 625 N N . PHE A 1 86 ? 4.164 -9.372 -5.291 1.00 94.69 86 PHE A N 1
ATOM 626 C CA . PHE A 1 86 ? 5.582 -9.427 -4.956 1.00 94.69 86 PHE A CA 1
ATOM 627 C C . PHE A 1 86 ? 6.406 -8.570 -5.917 1.00 94.69 86 PHE A C 1
ATOM 629 O O . PHE A 1 86 ? 7.243 -7.793 -5.465 1.00 94.69 86 PHE A O 1
ATOM 636 N N . ALA A 1 87 ? 6.145 -8.663 -7.222 1.00 95.88 87 ALA A N 1
ATOM 637 C CA . ALA A 1 87 ? 6.815 -7.848 -8.227 1.00 95.88 87 ALA A CA 1
ATOM 638 C C . ALA A 1 87 ? 6.569 -6.351 -7.997 1.00 95.88 87 ALA A C 1
ATOM 640 O O . ALA A 1 87 ? 7.519 -5.575 -8.020 1.00 95.88 87 ALA A O 1
ATOM 641 N N . ALA A 1 88 ? 5.326 -5.958 -7.704 1.00 95.38 88 ALA A N 1
ATOM 642 C CA . ALA A 1 88 ? 4.957 -4.580 -7.389 1.00 95.38 88 ALA A CA 1
ATOM 643 C C . ALA A 1 88 ? 5.697 -4.033 -6.161 1.00 95.38 88 ALA A C 1
ATOM 645 O O . ALA A 1 88 ? 6.272 -2.946 -6.194 1.00 95.38 88 ALA A O 1
ATOM 646 N N . ALA A 1 89 ? 5.711 -4.803 -5.072 1.00 95.00 89 ALA A N 1
ATOM 647 C CA . ALA A 1 89 ? 6.390 -4.414 -3.843 1.00 95.00 89 ALA A CA 1
ATOM 648 C C . ALA A 1 89 ? 7.916 -4.370 -4.012 1.00 95.00 89 ALA A C 1
ATOM 650 O O . ALA A 1 89 ? 8.568 -3.458 -3.507 1.00 95.00 89 ALA A O 1
ATOM 651 N N . ALA A 1 90 ? 8.488 -5.330 -4.744 1.00 94.31 90 ALA A N 1
ATOM 652 C CA . ALA A 1 90 ? 9.914 -5.365 -5.042 1.00 94.31 90 ALA A CA 1
ATOM 653 C C . ALA A 1 90 ? 10.340 -4.181 -5.922 1.00 94.31 90 ALA A C 1
ATOM 655 O O . ALA A 1 90 ? 11.370 -3.569 -5.650 1.00 94.31 90 ALA A O 1
ATOM 656 N N . ASP A 1 91 ? 9.553 -3.835 -6.943 1.00 94.50 91 ASP A N 1
ATOM 657 C CA . ASP A 1 91 ? 9.799 -2.671 -7.800 1.00 94.50 91 ASP A CA 1
ATOM 658 C C . ASP A 1 91 ? 9.758 -1.364 -7.000 1.00 94.50 91 ASP A C 1
ATOM 660 O O . ASP A 1 91 ? 10.678 -0.547 -7.094 1.00 94.50 91 ASP A O 1
ATOM 664 N N . PHE A 1 92 ? 8.759 -1.215 -6.122 1.00 93.31 92 PHE A N 1
ATOM 665 C CA . PHE A 1 92 ? 8.679 -0.071 -5.217 1.00 93.31 92 PHE A CA 1
ATOM 666 C C . PHE A 1 92 ? 9.909 0.015 -4.303 1.00 93.31 92 PHE A C 1
ATOM 668 O O . PHE A 1 92 ? 10.553 1.061 -4.229 1.00 93.31 92 PHE A O 1
ATOM 675 N N . PHE A 1 93 ? 10.260 -1.083 -3.624 1.00 93.25 93 PHE A N 1
ATOM 676 C CA . PHE A 1 93 ? 11.408 -1.128 -2.716 1.00 93.25 93 PHE A CA 1
ATOM 677 C C . PHE A 1 93 ? 12.714 -0.772 -3.435 1.00 93.25 93 PHE A C 1
ATOM 679 O O . PHE A 1 93 ? 13.479 0.063 -2.954 1.00 93.25 93 PHE A O 1
ATOM 686 N N . ASN A 1 94 ? 12.955 -1.370 -4.604 1.00 92.31 94 ASN A N 1
ATOM 687 C CA . ASN A 1 94 ? 14.168 -1.131 -5.381 1.00 92.31 94 ASN A CA 1
ATOM 688 C C . ASN A 1 94 ? 14.246 0.319 -5.863 1.00 92.31 94 ASN A C 1
ATOM 690 O O . ASN A 1 94 ? 15.305 0.933 -5.744 1.00 92.31 94 ASN A O 1
ATOM 694 N N . THR A 1 95 ? 13.131 0.876 -6.344 1.00 90.62 95 THR A N 1
ATOM 695 C CA . THR A 1 95 ? 13.046 2.288 -6.739 1.00 90.62 95 THR A CA 1
ATOM 696 C C . THR A 1 95 ? 13.354 3.199 -5.552 1.00 90.62 95 THR A C 1
ATOM 698 O O . THR A 1 95 ? 14.271 4.012 -5.643 1.00 90.62 95 THR A O 1
ATOM 701 N N . CYS A 1 96 ? 12.690 2.988 -4.411 1.00 88.94 96 CYS A N 1
ATOM 702 C CA . CYS A 1 96 ? 12.875 3.763 -3.179 1.00 88.94 96 CYS A CA 1
ATOM 703 C C . CYS A 1 96 ? 14.336 3.775 -2.693 1.00 88.94 96 CYS A C 1
ATOM 705 O O . CYS A 1 96 ? 14.885 4.831 -2.385 1.00 88.94 96 CYS A O 1
ATOM 707 N N . ILE A 1 97 ? 15.003 2.615 -2.687 1.00 88.00 97 ILE A N 1
ATOM 708 C CA . ILE A 1 97 ? 16.424 2.515 -2.319 1.00 88.00 97 ILE A CA 1
ATOM 709 C C . ILE A 1 97 ? 17.328 3.182 -3.364 1.00 88.00 97 ILE A C 1
ATOM 711 O O . ILE A 1 97 ? 18.326 3.806 -3.003 1.00 88.00 97 ILE A O 1
ATOM 715 N N . SER A 1 98 ? 17.004 3.058 -4.655 1.00 84.94 98 SER A N 1
ATOM 716 C CA . SER A 1 98 ? 17.828 3.592 -5.747 1.00 84.94 98 SER A CA 1
ATOM 717 C C . SER A 1 98 ? 17.772 5.115 -5.875 1.00 84.94 98 SER A C 1
ATOM 719 O O . SER A 1 98 ? 18.778 5.731 -6.224 1.00 84.94 98 SER A O 1
ATOM 721 N N . GLU A 1 99 ? 16.625 5.721 -5.558 1.00 81.50 99 GLU A N 1
ATOM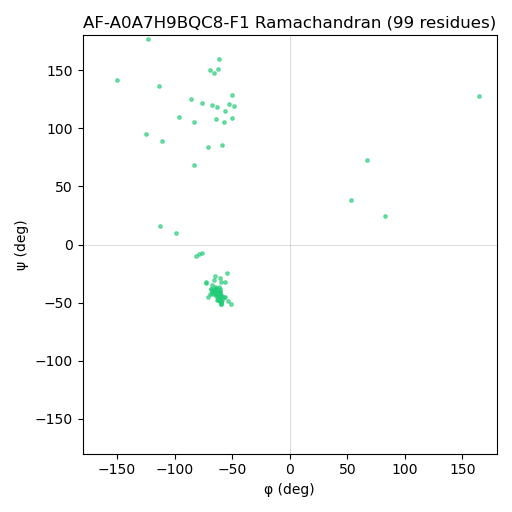 722 C CA . GLU A 1 99 ? 16.459 7.176 -5.511 1.00 81.50 99 GLU A CA 1
ATOM 723 C C . GLU A 1 99 ? 17.078 7.788 -4.245 1.00 81.50 99 GLU A C 1
ATOM 725 O O . GLU A 1 99 ? 17.230 9.005 -4.168 1.00 81.50 99 GLU A O 1
ATOM 730 N N . GLY A 1 100 ? 17.528 6.936 -3.313 1.00 62.66 100 GLY A N 1
ATOM 731 C CA . GLY A 1 100 ? 18.363 7.298 -2.176 1.00 62.66 100 GLY A CA 1
ATOM 732 C C . GLY A 1 100 ? 17.632 8.180 -1.181 1.00 62.66 100 GLY A C 1
ATOM 733 O O . GLY A 1 100 ? 17.929 9.371 -1.115 1.00 62.66 100 GLY A O 1
ATOM 734 N N . ALA A 1 101 ? 16.695 7.601 -0.425 1.00 53.72 101 ALA A N 1
ATOM 735 C CA . ALA A 1 101 ? 15.961 8.376 0.574 1.00 53.72 101 ALA A CA 1
ATOM 736 C C . ALA A 1 101 ? 16.859 9.156 1.553 1.00 53.72 101 ALA A C 1
ATOM 738 O O . ALA A 1 101 ? 18.032 8.764 1.776 1.00 53.72 101 ALA A O 1
#

Radius of gyration: 17.76 Å; Cα contacts (8 Å, |Δi|>4): 126; chains: 1; bounding box: 58×25×49 Å

Secondary structure (DSSP, 8-state):
------------------HHHHHHHHHHHHHHHHHHHHHHHT--HHHHHHHHHHSS-S-TT-HHHHHHHHHHHHHHHHHHTT--HHHHHHHHHHHHHHTT-

pLDDT: mean 83.35, std 18.6, range [38.34, 98.69]

Solvent-accessible surface area (backbone atoms only — not comparable to full-atom values): 5628 Å² total; per-residue (Å²): 137,86,84,86,81,80,89,82,72,85,82,76,68,78,70,77,78,49,68,71,45,53,50,51,29,49,53,47,18,51,36,18,24,50,16,10,53,35,25,59,69,67,47,65,64,68,64,52,43,54,48,33,40,60,72,51,100,66,62,96,83,37,70,66,32,54,47,30,34,50,34,22,51,54,16,22,56,36,7,64,74,70,50,54,33,65,61,54,17,50,52,47,28,52,49,45,60,71,74,53,113

Organism: Paracoccus pantotrophus (NCBI:txid82367)

Foldseek 3Di:
DDDDDDDDDPPLPQPPQPVVLLVLLLLLLVLLLVLLVCLLVVHDLVVSLVVQLVSDPDDNPDVNSVSSSVSSPNSNVCNVVPHDSVVRSVVSSVVSSSVPD